Protein AF-A0A392NFQ3-F1 (afdb_monomer_lite)

Secondary structure (DSSP, 8-state):
--HHHHHHHHHH-TTTS-HHHHHHHHHHHTT-SSPPTTHHHHHHHHHHH-GGGHHHHHHHHHHHHHTTGGGSHHHHHHHHHHHHHTTTTTHHHHTTS-HHHHHHHHHHTGGGHHHHHHHHTS--

Foldseek 3Di:
DDPVVVVVVVVVPCPQPDLVVLLVVLVVQLPDVVRDLCSLVSLVVSCVSPVVCLLSVLVSLLSCLVVVVVVPVSSVVSSLVSLVVSPPSSLVSLVSHDPVVNVVSCVVPVVVVVVSVVVVPDDD

pLDDT: mean 84.99, std 15.44, range [44.69, 97.75]

Structure (mmCIF, N/CA/C/O backbone):
data_AF-A0A392NFQ3-F1
#
_entry.id   AF-A0A392NFQ3-F1
#
loop_
_atom_site.group_PDB
_atom_site.id
_atom_site.type_symbol
_atom_site.label_atom_id
_atom_site.label_alt_id
_atom_site.label_comp_id
_atom_site.label_asym_id
_atom_site.label_entity_id
_atom_site.label_seq_id
_atom_site.pdbx_PDB_ins_code
_atom_site.Cartn_x
_atom_site.Cartn_y
_atom_site.Cartn_z
_atom_site.occupancy
_atom_site.B_iso_or_equiv
_atom_site.auth_seq_id
_atom_site.auth_comp_id
_atom_site.auth_asym_id
_atom_site.auth_atom_id
_atom_site.pdbx_PDB_model_num
ATOM 1 N N . MET A 1 1 ? 10.495 4.505 31.535 1.00 45.62 1 MET A N 1
ATOM 2 C CA . MET A 1 1 ? 9.088 4.459 31.093 1.00 45.62 1 MET A CA 1
ATOM 3 C C . MET A 1 1 ? 9.109 4.291 29.583 1.00 45.62 1 MET A C 1
ATOM 5 O O . MET A 1 1 ? 9.560 5.188 28.882 1.00 45.62 1 MET A O 1
ATOM 9 N N . GLN A 1 2 ? 8.872 3.067 29.118 1.00 44.69 2 GLN A N 1
ATOM 10 C CA . GLN A 1 2 ? 9.163 2.651 27.747 1.00 44.69 2 GLN A CA 1
ATOM 11 C C . GLN A 1 2 ? 8.115 3.238 26.795 1.00 44.69 2 GLN A C 1
ATOM 13 O O . GLN A 1 2 ? 6.923 3.204 27.077 1.00 44.69 2 GLN A O 1
ATOM 18 N N . VAL A 1 3 ? 8.561 3.755 25.647 1.00 52.38 3 VAL A N 1
ATOM 19 C CA . VAL A 1 3 ? 7.716 4.323 24.572 1.00 52.38 3 VAL A CA 1
ATOM 20 C C . VAL A 1 3 ? 6.603 3.352 24.123 1.00 52.38 3 VAL A C 1
ATOM 22 O O . VAL A 1 3 ? 5.583 3.762 23.571 1.00 52.38 3 VAL A O 1
ATOM 25 N N . THR A 1 4 ? 6.771 2.063 24.414 1.00 50.59 4 THR A N 1
ATOM 26 C CA . THR A 1 4 ? 5.818 0.980 24.168 1.00 50.59 4 THR A CA 1
ATOM 27 C C . THR A 1 4 ? 4.519 1.101 24.976 1.00 50.59 4 THR A C 1
ATOM 29 O O . THR A 1 4 ? 3.451 0.857 24.420 1.00 50.59 4 THR A O 1
ATOM 32 N N . ASP A 1 5 ? 4.574 1.540 26.237 1.00 52.62 5 ASP A N 1
ATOM 33 C CA . ASP A 1 5 ? 3.386 1.595 27.111 1.00 52.62 5 ASP A CA 1
ATOM 34 C C . ASP A 1 5 ? 2.455 2.751 26.733 1.00 52.62 5 ASP A C 1
ATOM 36 O O . ASP A 1 5 ? 1.233 2.615 26.753 1.00 52.62 5 ASP A O 1
ATOM 40 N N . ALA A 1 6 ? 3.031 3.869 26.284 1.00 51.81 6 ALA A N 1
ATOM 41 C CA . ALA A 1 6 ? 2.269 5.004 25.775 1.00 51.81 6 ALA A CA 1
ATOM 42 C C . A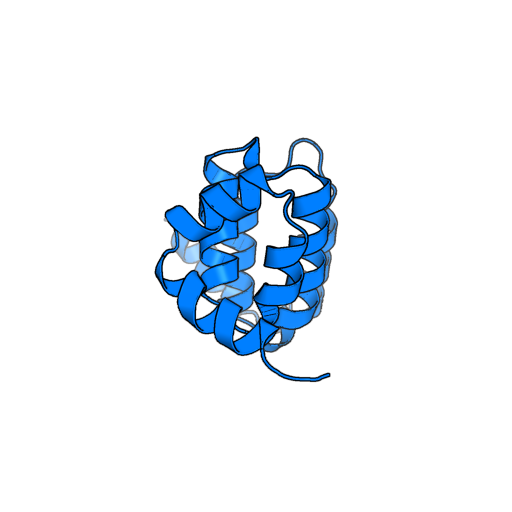LA A 1 6 ? 1.548 4.668 24.457 1.00 51.81 6 ALA A C 1
ATOM 44 O O . ALA A 1 6 ? 0.425 5.113 24.238 1.00 51.81 6 ALA A O 1
ATOM 45 N N . CYS A 1 7 ? 2.160 3.846 23.591 1.00 52.59 7 CYS A N 1
ATOM 46 C CA . CYS A 1 7 ? 1.482 3.354 22.390 1.00 52.59 7 CYS A CA 1
ATOM 47 C C . CYS A 1 7 ? 0.295 2.454 22.753 1.00 52.59 7 CYS A C 1
ATOM 49 O O . CYS A 1 7 ? -0.776 2.625 22.180 1.00 52.59 7 CYS A O 1
ATOM 51 N N . ASN A 1 8 ? 0.456 1.547 23.720 1.00 53.03 8 ASN A N 1
ATOM 52 C CA . ASN A 1 8 ? -0.610 0.629 24.128 1.00 53.03 8 ASN A CA 1
ATOM 53 C C . ASN A 1 8 ? -1.792 1.361 24.788 1.00 53.03 8 ASN A C 1
ATOM 55 O O . ASN A 1 8 ? -2.935 1.102 24.418 1.00 53.03 8 ASN A O 1
ATOM 59 N N . ALA A 1 9 ? -1.534 2.349 25.652 1.00 54.19 9 ALA A N 1
ATOM 60 C CA . ALA A 1 9 ? -2.586 3.177 26.254 1.00 54.19 9 ALA A CA 1
ATOM 61 C C . ALA A 1 9 ? -3.368 4.011 25.215 1.00 54.19 9 ALA A C 1
ATOM 63 O O . ALA A 1 9 ? -4.580 4.188 25.335 1.00 54.19 9 ALA A O 1
ATOM 64 N N . CYS A 1 10 ? -2.707 4.478 24.148 1.00 51.44 10 CYS A N 1
ATOM 65 C CA . CYS A 1 10 ? -3.380 5.158 23.035 1.00 51.44 10 CYS A CA 1
ATOM 66 C C . CYS A 1 10 ? -4.307 4.222 22.238 1.00 51.44 10 CYS A C 1
ATOM 68 O O . CYS A 1 10 ? -5.345 4.668 21.750 1.00 51.44 10 CYS A O 1
ATOM 70 N N . PHE A 1 11 ? -3.971 2.933 22.121 1.00 52.09 11 PHE A N 1
ATOM 71 C CA . PHE A 1 11 ? -4.815 1.943 21.439 1.00 52.09 11 PHE A CA 1
ATOM 72 C C . PHE A 1 11 ? -6.038 1.506 22.265 1.00 52.09 11 PHE A C 1
ATOM 74 O O . PHE A 1 11 ? -7.023 1.043 21.687 1.00 52.09 11 PHE A O 1
ATOM 81 N N . GLU A 1 12 ? -6.023 1.689 23.588 1.00 55.75 12 GLU A N 1
ATOM 82 C CA . GLU A 1 12 ? -7.168 1.394 24.464 1.00 55.75 12 GLU A CA 1
ATOM 83 C C . GLU A 1 12 ? -8.271 2.472 24.399 1.00 55.75 12 GLU A C 1
ATOM 85 O O . GLU A 1 12 ? -9.439 2.187 24.676 1.00 55.75 12 GLU A O 1
ATOM 90 N N . GLN A 1 13 ? -7.963 3.687 23.926 1.00 50.16 13 GLN A N 1
ATOM 91 C CA . GLN A 1 13 ? -8.954 4.746 23.698 1.00 50.16 13 GLN A CA 1
ATOM 92 C C . GLN A 1 13 ? -9.674 4.592 22.346 1.00 50.16 13 GLN A C 1
ATOM 94 O O . GLN A 1 13 ? -9.456 5.343 21.390 1.00 50.16 13 GLN A O 1
ATOM 99 N N . ARG A 1 14 ? -10.627 3.654 22.290 1.00 51.16 14 ARG A N 1
ATOM 100 C CA . ARG A 1 14 ? -11.520 3.410 21.134 1.00 51.16 14 ARG A CA 1
ATOM 101 C C . ARG A 1 14 ? -12.420 4.593 20.717 1.00 51.16 14 ARG A C 1
ATOM 103 O O . ARG A 1 14 ? -13.142 4.462 19.735 1.00 51.16 14 ARG A O 1
ATOM 110 N N . GLN A 1 15 ? -12.388 5.731 21.416 1.00 48.75 15 GLN A N 1
ATOM 111 C CA . GLN A 1 15 ? -13.119 6.948 21.025 1.00 48.75 15 GLN A CA 1
ATOM 112 C C . GLN A 1 15 ? -12.266 7.973 20.250 1.00 48.75 15 GLN A C 1
ATOM 114 O O . GLN A 1 15 ? -12.836 8.832 19.585 1.00 48.75 15 GLN A O 1
ATOM 119 N N . THR A 1 16 ? -10.930 7.861 20.259 1.00 51.03 16 THR A N 1
ATOM 120 C CA . THR A 1 16 ? -10.031 8.847 19.613 1.00 51.03 16 THR A CA 1
ATOM 121 C C . THR A 1 16 ? -9.279 8.262 18.412 1.00 51.03 16 THR A C 1
ATOM 123 O O . THR A 1 16 ? -9.068 8.953 17.420 1.00 51.03 16 THR A O 1
ATOM 126 N N . PHE A 1 17 ? -8.923 6.972 18.444 1.00 56.09 17 PHE A N 1
ATOM 127 C CA . PHE A 1 17 ? -8.322 6.254 17.310 1.00 56.09 17 PHE A CA 1
ATOM 128 C C . PHE A 1 17 ? -9.380 5.467 16.542 1.00 56.09 17 PHE A C 1
ATOM 130 O O . PHE A 1 17 ? -9.333 4.242 16.427 1.00 56.09 17 PHE A O 1
ATOM 137 N N . THR A 1 18 ? -10.374 6.191 16.037 1.00 74.81 18 THR A N 1
ATOM 138 C CA . THR A 1 18 ? -11.387 5.601 15.169 1.00 74.81 18 THR A CA 1
ATOM 139 C C . THR A 1 18 ? -10.775 5.236 13.818 1.00 74.81 18 THR A C 1
ATOM 141 O O . THR A 1 18 ? -9.751 5.785 13.390 1.00 74.81 18 THR A O 1
ATOM 144 N N . GLN A 1 19 ? -11.444 4.325 13.114 1.00 80.12 19 GLN A N 1
ATOM 145 C CA . GLN A 1 19 ? -11.154 3.998 11.720 1.00 80.12 19 GLN A CA 1
ATOM 146 C C . GLN A 1 19 ? -10.976 5.265 10.856 1.00 80.12 19 GLN A C 1
ATOM 148 O O . GLN A 1 19 ? -10.077 5.332 10.018 1.00 80.12 19 GLN A O 1
ATOM 153 N N . GLU A 1 20 ? -11.797 6.288 11.099 1.00 83.56 20 GLU A N 1
ATOM 154 C CA . GLU A 1 20 ? -11.798 7.561 10.374 1.00 83.56 20 GLU A CA 1
ATOM 155 C C . GLU A 1 20 ? -10.548 8.400 10.646 1.00 83.56 20 GLU A C 1
ATOM 157 O O . GLU A 1 20 ? -9.939 8.927 9.711 1.00 83.56 20 GLU A O 1
ATOM 162 N N . VAL A 1 21 ? -10.125 8.503 11.912 1.00 86.25 21 VAL A N 1
ATOM 163 C CA . VAL A 1 21 ? -8.911 9.242 12.282 1.00 86.25 21 VAL A CA 1
ATOM 164 C C . VAL A 1 21 ? -7.690 8.587 11.648 1.00 86.25 21 VAL A C 1
ATOM 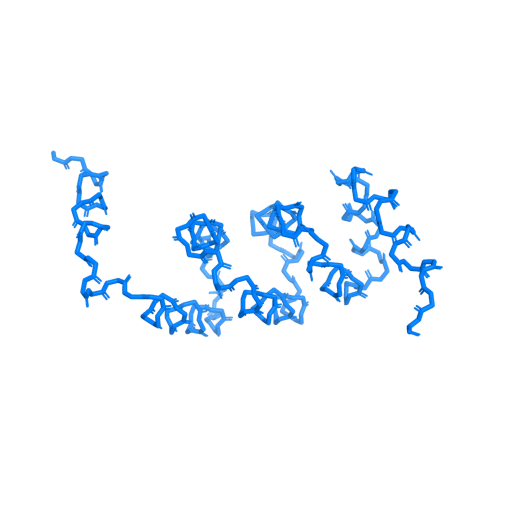166 O O . VAL A 1 21 ? -6.871 9.276 11.036 1.00 86.25 21 VAL A O 1
ATOM 169 N N . LEU A 1 22 ? -7.593 7.257 11.707 1.00 86.69 22 LEU A N 1
ATOM 170 C CA . LEU A 1 22 ? -6.488 6.533 11.085 1.00 86.69 22 LEU A CA 1
ATOM 171 C C . LEU A 1 22 ? -6.488 6.685 9.559 1.00 86.69 22 LEU A C 1
ATOM 173 O O . LEU A 1 22 ? -5.435 6.944 8.973 1.00 86.69 22 LEU A O 1
ATOM 177 N N . ALA A 1 23 ? -7.655 6.596 8.916 1.00 90.38 23 ALA A N 1
ATOM 178 C CA . ALA A 1 23 ? -7.783 6.828 7.480 1.00 90.38 23 ALA A CA 1
ATOM 179 C C . ALA A 1 23 ? -7.338 8.248 7.093 1.00 90.38 23 ALA A C 1
ATOM 181 O O . ALA A 1 23 ? -6.587 8.429 6.131 1.00 90.38 23 ALA A O 1
ATOM 182 N N . LYS A 1 24 ? -7.730 9.261 7.874 1.00 91.44 24 LYS A N 1
ATOM 183 C CA . LYS A 1 24 ? -7.320 10.655 7.665 1.00 91.44 24 LYS A CA 1
ATOM 184 C C . LYS A 1 24 ? -5.808 10.832 7.806 1.00 91.44 24 LYS A C 1
ATOM 186 O O . LYS A 1 24 ? -5.192 11.440 6.931 1.00 91.44 24 LYS A O 1
ATOM 191 N N . VAL A 1 25 ? -5.201 10.264 8.848 1.00 91.69 25 VAL A N 1
ATOM 192 C CA . VAL A 1 25 ? -3.746 10.324 9.062 1.00 91.69 25 VAL A CA 1
ATOM 193 C C . VAL A 1 25 ? -2.999 9.639 7.915 1.00 91.69 25 VAL A C 1
ATOM 195 O O . VAL A 1 25 ? -2.086 10.231 7.343 1.00 91.69 25 VAL A O 1
ATOM 198 N N . LEU A 1 26 ? -3.409 8.436 7.504 1.00 95.00 26 LEU A N 1
ATOM 199 C CA . LEU A 1 26 ? -2.796 7.729 6.371 1.00 95.00 26 LEU A CA 1
ATOM 200 C C . LEU A 1 26 ? -2.902 8.529 5.062 1.00 95.00 26 LEU A C 1
ATOM 202 O O . LEU A 1 26 ? -1.928 8.606 4.312 1.00 95.00 26 LEU A O 1
ATOM 206 N N . ASN A 1 27 ? -4.049 9.171 4.819 1.00 94.50 27 ASN A N 1
ATOM 207 C CA . ASN A 1 27 ? -4.266 10.049 3.666 1.00 94.50 27 ASN A CA 1
ATOM 208 C C . ASN A 1 27 ? -3.352 11.276 3.650 1.00 94.50 27 ASN A C 1
ATOM 210 O O . ASN A 1 27 ? -2.932 11.701 2.575 1.00 94.50 27 ASN A O 1
ATOM 214 N N . GLN A 1 28 ? -3.065 11.854 4.814 1.00 93.69 28 GLN A N 1
ATOM 215 C CA . GLN A 1 28 ? -2.161 12.996 4.929 1.00 93.69 28 GLN A CA 1
ATOM 216 C C . GLN A 1 28 ? -0.701 12.566 4.773 1.00 93.69 28 GLN A C 1
ATOM 218 O O . GLN A 1 28 ? 0.058 13.196 4.041 1.00 93.69 28 GLN A O 1
ATOM 223 N N . LEU A 1 29 ? -0.306 11.469 5.423 1.00 93.56 29 LEU A N 1
ATOM 224 C CA . LEU A 1 29 ? 1.074 10.984 5.400 1.00 93.56 29 LEU A CA 1
ATOM 225 C C . LEU A 1 29 ? 1.519 10.547 3.999 1.00 93.56 29 LEU A C 1
ATOM 227 O O . LEU A 1 29 ? 2.663 10.802 3.631 1.00 93.56 29 LEU A O 1
ATOM 231 N N . VAL A 1 30 ? 0.636 9.935 3.199 1.00 96.00 30 VAL A N 1
ATOM 232 C CA . VAL A 1 30 ? 0.979 9.523 1.824 1.00 96.00 30 VAL A CA 1
ATOM 233 C C . VAL A 1 30 ? 1.247 10.715 0.892 1.00 96.00 30 VAL A C 1
ATOM 235 O O . VAL A 1 30 ? 1.907 10.559 -0.139 1.00 96.00 30 VAL A O 1
ATOM 238 N N . GLU A 1 31 ? 0.769 11.915 1.243 1.00 93.06 31 GLU A N 1
ATOM 239 C CA . GLU A 1 31 ? 1.046 13.131 0.474 1.00 93.06 31 GLU A CA 1
ATOM 240 C C . GLU A 1 31 ? 2.359 13.821 0.827 1.00 93.06 31 GLU A C 1
ATOM 242 O O . GLU A 1 31 ? 2.840 14.635 0.041 1.00 93.06 31 GLU A O 1
ATOM 247 N N . GLN A 1 32 ? 2.993 13.459 1.941 1.00 92.50 32 GLN A N 1
ATOM 248 C CA . GLN A 1 32 ? 4.258 14.068 2.338 1.00 92.50 32 GLN A CA 1
ATOM 249 C C . GLN A 1 32 ? 5.399 13.719 1.375 1.00 92.50 32 GLN A C 1
ATOM 251 O O . GLN A 1 32 ? 5.490 12.608 0.841 1.00 92.50 32 GLN A O 1
ATOM 256 N N . ILE A 1 33 ? 6.294 14.690 1.175 1.00 87.06 33 ILE A N 1
ATOM 257 C CA . ILE A 1 33 ? 7.514 14.554 0.381 1.00 87.06 33 ILE A CA 1
ATOM 258 C C . ILE A 1 33 ? 8.679 15.065 1.245 1.00 87.06 33 ILE A C 1
ATOM 260 O O . ILE A 1 33 ? 8.709 16.256 1.553 1.00 87.06 33 ILE A O 1
ATOM 264 N N . PRO A 1 34 ? 9.635 14.204 1.642 1.00 87.50 34 PRO A N 1
ATOM 265 C CA . PRO A 1 34 ? 9.708 12.769 1.351 1.00 87.50 34 PRO A CA 1
ATOM 266 C C . PRO A 1 34 ? 8.653 11.949 2.117 1.00 87.50 34 PRO A C 1
ATOM 268 O O . PRO A 1 34 ? 8.216 12.338 3.198 1.00 87.50 34 PRO A O 1
ATOM 271 N N . LEU A 1 35 ? 8.275 10.782 1.577 1.00 92.06 35 LEU A N 1
ATOM 272 C CA . LEU A 1 35 ? 7.361 9.862 2.262 1.00 92.06 35 LEU A CA 1
ATOM 273 C C . LEU A 1 35 ? 7.982 9.399 3.601 1.00 92.06 35 LEU A C 1
ATOM 275 O O . LEU A 1 35 ? 9.139 8.961 3.602 1.00 92.06 35 LEU A O 1
ATOM 279 N N . PRO A 1 36 ? 7.245 9.424 4.728 1.00 93.50 36 PRO A N 1
ATOM 280 C CA . PRO A 1 36 ? 7.787 9.049 6.030 1.00 93.50 36 PRO A CA 1
ATOM 281 C C . PRO A 1 36 ? 8.285 7.603 6.063 1.00 93.50 36 PRO A C 1
ATOM 283 O O . PRO A 1 36 ? 7.592 6.681 5.637 1.00 93.50 36 PRO A O 1
ATOM 286 N N . LEU A 1 37 ? 9.464 7.375 6.648 1.00 90.81 37 LEU A N 1
ATOM 287 C CA . LEU A 1 37 ? 10.116 6.058 6.651 1.00 90.81 37 LEU A CA 1
ATOM 288 C C . LEU A 1 37 ? 9.258 4.942 7.279 1.00 90.81 37 LEU A C 1
ATOM 290 O O . LEU A 1 37 ? 9.321 3.789 6.853 1.00 90.81 37 LEU A O 1
ATOM 294 N N . LEU A 1 38 ? 8.466 5.278 8.297 1.00 92.50 38 LEU A N 1
ATOM 295 C CA . LEU A 1 38 ? 7.630 4.326 9.032 1.00 92.50 38 LEU A CA 1
ATOM 296 C C . LEU A 1 38 ? 6.249 4.117 8.400 1.00 92.50 38 LEU A C 1
ATOM 298 O O . LEU A 1 38 ? 5.490 3.287 8.894 1.00 92.50 38 LEU A O 1
ATOM 302 N N . PHE A 1 39 ? 5.938 4.808 7.298 1.00 95.50 39 PHE A N 1
ATOM 303 C CA . PHE A 1 39 ? 4.603 4.825 6.702 1.00 95.50 39 PHE A CA 1
ATOM 304 C C . PHE A 1 39 ? 4.041 3.420 6.458 1.00 95.50 39 PHE A C 1
ATOM 306 O O . PHE A 1 39 ? 2.939 3.100 6.894 1.00 95.50 39 PHE A O 1
ATOM 313 N N . MET A 1 40 ? 4.827 2.529 5.845 1.00 96.94 40 MET A N 1
ATOM 314 C CA . MET A 1 40 ? 4.361 1.165 5.581 1.00 96.94 40 MET A CA 1
ATOM 315 C C . MET A 1 40 ? 4.127 0.342 6.849 1.00 96.94 40 MET A C 1
ATOM 317 O O . MET A 1 40 ? 3.270 -0.537 6.850 1.00 96.94 40 MET A O 1
ATOM 321 N N . ARG A 1 41 ? 4.857 0.616 7.938 1.00 94.00 41 ARG A N 1
ATOM 322 C CA . ARG A 1 41 ? 4.607 -0.042 9.226 1.00 94.00 41 ARG A CA 1
ATOM 323 C C . ARG A 1 41 ? 3.248 0.382 9.776 1.00 94.00 41 ARG A C 1
ATOM 325 O O . ARG A 1 41 ? 2.491 -0.484 10.201 1.00 94.00 41 ARG A O 1
ATOM 332 N N . THR A 1 42 ? 2.918 1.668 9.677 1.00 94.12 42 THR A N 1
ATOM 333 C CA . THR A 1 42 ? 1.602 2.201 10.049 1.00 94.12 42 THR A CA 1
ATOM 334 C C . THR A 1 42 ? 0.489 1.590 9.200 1.00 94.12 42 THR A C 1
ATOM 336 O O . THR A 1 42 ? -0.517 1.160 9.751 1.00 94.12 42 THR A O 1
ATOM 339 N N . VAL A 1 43 ? 0.681 1.464 7.881 1.00 95.81 43 VAL A N 1
ATOM 340 C CA . VAL A 1 43 ? -0.290 0.803 6.985 1.00 95.81 43 VAL A CA 1
ATOM 341 C C . VAL A 1 43 ? -0.530 -0.655 7.396 1.00 95.81 43 VAL A C 1
ATOM 343 O O . VAL A 1 43 ? -1.673 -1.084 7.506 1.00 95.81 43 VAL A O 1
ATOM 346 N N . LEU A 1 44 ? 0.533 -1.415 7.674 1.00 94.44 44 LEU A N 1
ATOM 347 C CA . LEU A 1 44 ? 0.418 -2.813 8.108 1.00 94.44 44 LEU A CA 1
ATOM 348 C C . LEU A 1 44 ? -0.313 -2.947 9.453 1.00 94.44 44 LEU A C 1
ATOM 350 O O . LEU A 1 44 ? -1.125 -3.853 9.622 1.00 94.44 44 LEU A O 1
ATOM 354 N N . GLN A 1 45 ? -0.043 -2.044 10.398 1.00 91.94 45 GLN A N 1
ATOM 355 C CA . GLN A 1 45 ? -0.744 -2.004 11.684 1.00 91.94 45 GLN A CA 1
ATOM 356 C C . GLN A 1 45 ? -2.221 -1.630 11.513 1.00 91.94 45 GLN A C 1
ATOM 358 O O . GLN A 1 45 ? -3.072 -2.233 12.159 1.00 91.94 45 GLN A O 1
ATOM 363 N N . ALA A 1 46 ? -2.532 -0.694 10.611 1.00 91.25 46 ALA A N 1
ATOM 364 C CA . ALA A 1 46 ? -3.899 -0.282 10.313 1.00 91.25 46 ALA A CA 1
ATOM 365 C C . ALA A 1 46 ? -4.752 -1.439 9.784 1.00 91.25 46 ALA A C 1
ATOM 367 O O . ALA A 1 46 ? -5.868 -1.621 10.255 1.00 91.25 46 ALA A O 1
ATOM 368 N N . ILE A 1 47 ? -4.210 -2.255 8.872 1.00 91.38 47 ILE A N 1
ATOM 369 C CA . ILE A 1 47 ? -4.898 -3.453 8.360 1.00 91.38 47 ILE A CA 1
ATOM 370 C C . ILE A 1 47 ? -5.185 -4.439 9.494 1.00 91.38 47 ILE A C 1
ATOM 372 O O . ILE A 1 47 ? -6.291 -4.961 9.587 1.00 91.38 47 ILE A O 1
ATOM 376 N N . GLY A 1 48 ? -4.191 -4.695 10.353 1.00 89.44 48 GLY A N 1
ATOM 377 C CA . GLY A 1 48 ? -4.334 -5.642 11.460 1.00 89.44 48 GLY A CA 1
ATOM 378 C C . GLY A 1 48 ? -5.337 -5.189 12.524 1.00 89.44 48 GLY A C 1
ATOM 379 O O . GLY A 1 48 ? -6.024 -6.023 13.102 1.00 89.44 48 GLY A O 1
ATOM 380 N N . ALA A 1 49 ? -5.433 -3.880 12.767 1.00 88.75 49 ALA A N 1
ATOM 381 C CA . ALA A 1 49 ? -6.366 -3.310 13.736 1.00 88.75 49 ALA A CA 1
ATOM 382 C C . ALA A 1 49 ? -7.783 -3.124 13.165 1.00 88.75 49 ALA A C 1
ATOM 384 O O . ALA A 1 49 ? -8.761 -3.312 13.884 1.00 88.75 49 ALA A O 1
ATOM 385 N N . PHE A 1 50 ? -7.897 -2.767 11.882 1.00 89.31 50 PHE A N 1
ATOM 386 C CA . PHE A 1 50 ? -9.159 -2.405 11.235 1.00 89.31 50 PHE A CA 1
ATOM 387 C C . PHE A 1 50 ? -9.253 -3.014 9.824 1.00 89.31 50 PHE A C 1
ATOM 389 O O . PHE A 1 50 ? -8.979 -2.333 8.832 1.00 89.31 50 PHE A O 1
ATOM 396 N N . PRO A 1 51 ? -9.687 -4.283 9.695 1.00 88.94 51 PRO A N 1
ATOM 397 C CA . PRO A 1 51 ? -9.837 -4.947 8.396 1.00 88.94 51 PRO A CA 1
ATOM 398 C C . PRO A 1 51 ? -10.782 -4.221 7.424 1.00 88.94 51 PRO A C 1
ATOM 400 O O . PRO A 1 51 ? -10.617 -4.309 6.211 1.00 88.94 51 PRO A O 1
ATOM 403 N N . THR A 1 52 ? -11.731 -3.438 7.940 1.00 90.56 52 THR A N 1
ATOM 404 C CA . THR A 1 52 ? -12.633 -2.576 7.157 1.00 90.56 52 THR A CA 1
ATOM 405 C C . THR A 1 52 ? -11.912 -1.471 6.372 1.00 90.56 52 THR A C 1
ATOM 407 O O . THR A 1 52 ? -12.517 -0.854 5.500 1.00 90.56 52 THR A O 1
ATOM 410 N N . LEU A 1 53 ? -10.626 -1.206 6.643 1.00 91.88 53 LEU A N 1
ATOM 411 C CA . LEU A 1 53 ? 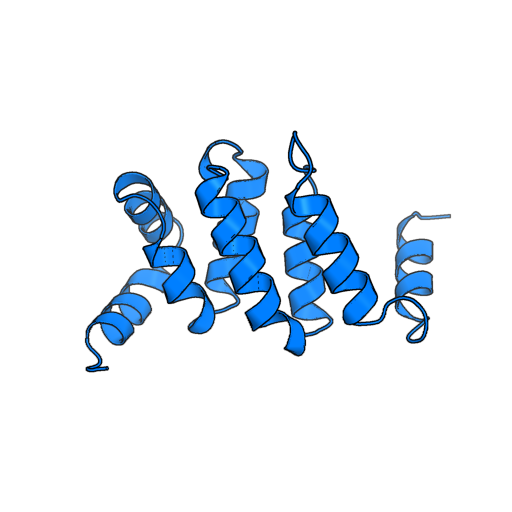-9.813 -0.239 5.898 1.00 91.88 53 LEU A CA 1
ATOM 412 C C . LEU A 1 53 ? -9.110 -0.823 4.672 1.00 91.88 53 LEU A C 1
ATOM 414 O O . LEU A 1 53 ? -8.426 -0.070 3.982 1.00 91.88 53 LEU A O 1
ATOM 418 N N . VAL A 1 54 ? -9.230 -2.121 4.385 1.00 93.88 54 VAL A N 1
ATOM 419 C CA . VAL A 1 54 ? -8.479 -2.756 3.288 1.00 93.88 54 VAL A CA 1
ATOM 420 C C . VAL A 1 54 ? -8.708 -2.043 1.951 1.00 93.88 54 VAL A C 1
ATOM 422 O O . VAL A 1 54 ? -7.727 -1.679 1.304 1.00 93.88 54 VAL A O 1
ATOM 425 N N . ASP A 1 55 ? -9.955 -1.740 1.582 1.00 93.75 55 ASP A N 1
ATOM 426 C CA . ASP A 1 55 ? -10.268 -1.061 0.314 1.00 93.75 55 ASP A CA 1
ATOM 427 C C . ASP A 1 55 ? -9.700 0.362 0.258 1.00 93.75 55 ASP A C 1
ATOM 429 O O . ASP A 1 55 ? -9.080 0.770 -0.727 1.00 93.75 55 ASP A O 1
ATOM 433 N N . PHE A 1 56 ? -9.823 1.107 1.360 1.00 94.94 56 PHE A N 1
ATOM 434 C CA . PHE A 1 56 ? -9.196 2.420 1.498 1.00 94.94 56 PHE A CA 1
ATOM 435 C C . PHE A 1 56 ? -7.672 2.333 1.312 1.00 94.94 56 PHE A C 1
ATOM 437 O O . PHE A 1 56 ? -7.062 3.137 0.599 1.00 94.94 56 PHE A O 1
ATOM 444 N N . ILE A 1 57 ? -7.051 1.322 1.917 1.00 96.56 57 ILE A N 1
ATOM 445 C CA . ILE A 1 57 ? -5.615 1.089 1.827 1.00 96.56 57 ILE A CA 1
ATOM 446 C C . ILE A 1 57 ? -5.210 0.695 0.407 1.00 96.56 57 ILE A C 1
ATOM 448 O O . ILE A 1 57 ? -4.154 1.141 -0.034 1.00 96.56 57 ILE A O 1
ATOM 452 N N . MET A 1 58 ? -6.030 -0.030 -0.359 1.00 97.31 58 MET A N 1
ATOM 453 C CA . MET A 1 58 ? -5.736 -0.284 -1.776 1.00 97.31 58 MET A CA 1
ATOM 454 C C . MET A 1 58 ? -5.592 1.027 -2.563 1.00 97.31 58 MET A C 1
ATOM 456 O O . MET A 1 58 ? -4.646 1.176 -3.340 1.00 97.31 58 MET A O 1
ATOM 460 N N . GLY A 1 59 ? -6.436 2.027 -2.284 1.00 97.31 59 GLY A N 1
ATOM 461 C CA . GLY A 1 59 ? -6.300 3.374 -2.849 1.00 97.31 59 GLY A CA 1
ATOM 462 C C . GLY A 1 59 ? -4.995 4.080 -2.449 1.00 97.31 59 GLY A C 1
ATOM 463 O O . GLY A 1 59 ? -4.353 4.743 -3.271 1.00 97.31 59 GLY A O 1
ATOM 464 N N . ILE A 1 60 ? -4.547 3.902 -1.203 1.00 97.62 60 ILE A N 1
ATOM 465 C CA . ILE A 1 60 ? -3.246 4.397 -0.725 1.00 97.62 60 ILE A CA 1
ATOM 466 C C . ILE A 1 60 ? -2.090 3.698 -1.454 1.00 97.62 60 ILE A C 1
ATOM 468 O O . ILE A 1 60 ? -1.175 4.367 -1.939 1.00 97.62 60 ILE A O 1
ATOM 472 N N . LEU A 1 61 ? -2.122 2.369 -1.569 1.00 97.75 61 LEU A N 1
ATOM 473 C CA . LEU A 1 61 ? -1.079 1.601 -2.247 1.00 97.75 61 LEU A CA 1
ATOM 474 C C . LEU A 1 61 ? -0.992 1.970 -3.738 1.00 97.75 61 LEU A C 1
ATOM 476 O O . LEU A 1 61 ? 0.110 2.151 -4.253 1.00 97.75 61 LEU A O 1
ATOM 480 N N . ALA A 1 62 ? -2.123 2.189 -4.414 1.00 97.44 62 ALA A N 1
ATOM 481 C CA . ALA A 1 62 ? -2.150 2.680 -5.794 1.00 97.44 62 ALA A CA 1
ATOM 482 C C . ALA A 1 62 ? -1.461 4.054 -5.947 1.00 97.44 62 ALA A C 1
ATOM 484 O O . ALA A 1 62 ? -0.701 4.284 -6.891 1.00 97.44 62 ALA A O 1
ATOM 485 N N . ARG A 1 63 ? -1.642 4.977 -4.990 1.00 97.38 63 ARG A N 1
ATOM 486 C CA . ARG A 1 63 ? -0.912 6.265 -4.971 1.00 97.38 63 ARG A CA 1
ATOM 487 C C . ARG A 1 63 ? 0.592 6.066 -4.784 1.00 97.38 63 ARG A C 1
ATOM 489 O O . ARG A 1 63 ? 1.380 6.754 -5.429 1.00 97.38 63 ARG A O 1
ATOM 496 N N . LEU A 1 64 ? 1.003 5.104 -3.959 1.00 97.38 64 LEU A N 1
ATOM 497 C CA . LEU A 1 64 ? 2.417 4.772 -3.761 1.00 97.38 64 LEU A CA 1
ATOM 498 C C . LEU A 1 64 ? 3.089 4.220 -5.025 1.00 97.38 64 LEU A C 1
ATOM 500 O O . LEU A 1 64 ? 4.262 4.519 -5.262 1.00 97.38 64 LEU A O 1
ATOM 504 N N . VAL A 1 65 ? 2.356 3.476 -5.859 1.00 97.38 65 VAL A N 1
ATOM 505 C CA . VAL A 1 65 ? 2.834 3.054 -7.187 1.00 97.38 65 VAL A CA 1
ATOM 506 C C . VAL A 1 65 ? 3.158 4.279 -8.046 1.00 97.38 65 VAL A C 1
ATOM 508 O O . VAL A 1 65 ? 4.269 4.384 -8.563 1.00 97.38 65 VAL A O 1
ATOM 511 N N . LYS A 1 66 ? 2.249 5.263 -8.117 1.00 95.81 66 LYS A N 1
ATOM 512 C CA . LYS A 1 66 ? 2.478 6.524 -8.855 1.00 95.81 66 LYS A CA 1
ATOM 513 C C . LYS A 1 66 ? 3.670 7.318 -8.307 1.00 95.81 66 LYS A C 1
ATOM 515 O O . LYS A 1 66 ? 4.406 7.926 -9.077 1.00 95.81 66 LYS A O 1
ATOM 520 N N . LYS A 1 67 ? 3.903 7.267 -6.990 1.00 95.69 67 LYS A N 1
ATOM 521 C CA . LYS A 1 67 ? 5.070 7.878 -6.322 1.00 95.69 67 LYS A CA 1
ATOM 522 C C . LYS A 1 67 ? 6.355 7.038 -6.421 1.00 95.69 67 LYS A C 1
ATOM 524 O O . LYS A 1 67 ? 7.351 7.376 -5.788 1.00 95.69 67 LYS A O 1
ATOM 529 N N . GLN A 1 68 ? 6.362 5.970 -7.222 1.00 96.25 68 GLN A N 1
ATOM 530 C CA . GLN A 1 68 ? 7.529 5.124 -7.483 1.00 96.25 68 GLN A CA 1
ATOM 531 C C . GLN A 1 68 ? 8.163 4.560 -6.204 1.00 96.25 68 GLN A C 1
ATOM 533 O O . GLN A 1 68 ? 9.382 4.597 -6.025 1.00 96.25 68 GLN A O 1
ATOM 538 N N . ILE A 1 69 ? 7.333 4.018 -5.306 1.00 96.38 69 ILE A N 1
ATOM 539 C CA . ILE A 1 69 ? 7.749 3.496 -3.991 1.00 96.38 69 ILE A CA 1
ATOM 540 C C . ILE A 1 69 ? 8.943 2.521 -4.040 1.00 96.38 69 ILE A C 1
ATOM 542 O O . ILE A 1 69 ? 9.720 2.449 -3.089 1.00 96.38 69 ILE A O 1
ATOM 546 N N . TRP A 1 70 ? 9.147 1.816 -5.156 1.00 96.38 70 TRP A N 1
ATOM 547 C CA . TRP A 1 70 ? 10.294 0.926 -5.379 1.00 96.38 70 TRP A CA 1
ATOM 548 C C . TRP A 1 70 ? 11.659 1.626 -5.321 1.00 96.38 70 TRP A C 1
ATOM 550 O O . TRP A 1 70 ? 12.664 0.963 -5.074 1.00 96.38 70 TRP A O 1
ATOM 560 N N . LYS A 1 71 ? 11.721 2.953 -5.489 1.00 95.19 71 LYS A N 1
ATOM 561 C 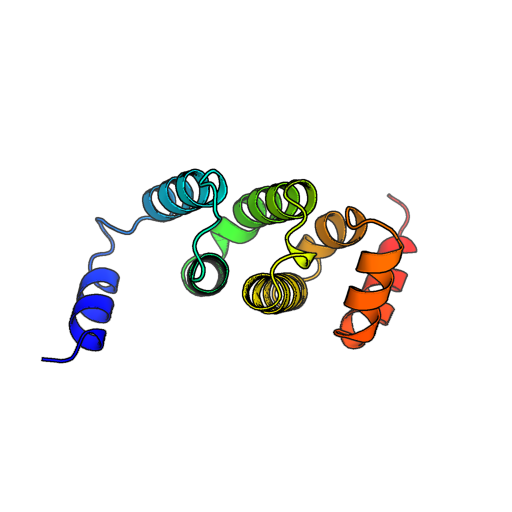CA . LYS A 1 71 ? 12.949 3.745 -5.301 1.00 95.19 71 LYS A CA 1
ATOM 562 C C . LYS A 1 71 ? 13.400 3.832 -3.839 1.00 95.19 71 LYS A C 1
ATOM 564 O O . LYS A 1 71 ? 14.527 4.240 -3.577 1.00 95.19 71 LYS A O 1
ATOM 569 N N . TYR A 1 72 ? 12.553 3.429 -2.890 1.00 95.25 72 TYR A N 1
ATOM 570 C CA . TYR A 1 72 ? 12.812 3.507 -1.454 1.00 95.25 72 TYR A CA 1
ATOM 571 C C . TYR A 1 72 ? 12.840 2.096 -0.842 1.00 95.25 72 TYR A C 1
ATOM 573 O O . TYR A 1 72 ? 11.794 1.589 -0.432 1.00 95.25 72 TYR A O 1
ATOM 581 N N . PRO A 1 73 ? 14.011 1.438 -0.715 1.00 93.00 73 PRO A N 1
ATOM 582 C CA . PRO A 1 73 ? 14.094 0.006 -0.403 1.00 93.00 73 PRO A CA 1
ATOM 583 C C . PRO A 1 73 ? 13.347 -0.426 0.865 1.00 93.00 73 PRO A C 1
ATOM 585 O O . PRO A 1 73 ? 12.673 -1.454 0.869 1.00 93.00 73 PRO A O 1
ATOM 588 N N . LYS A 1 74 ? 13.419 0.373 1.937 1.00 92.38 74 LYS A N 1
ATOM 589 C CA . LYS A 1 74 ? 12.740 0.074 3.211 1.00 92.38 74 LYS A CA 1
ATOM 590 C C . LYS A 1 74 ? 11.213 0.127 3.080 1.00 92.38 74 LYS A C 1
ATOM 592 O O . LYS A 1 74 ? 10.519 -0.738 3.608 1.00 92.38 74 LYS A O 1
ATOM 597 N N . LEU A 1 75 ? 10.697 1.109 2.343 1.00 96.19 75 LEU A N 1
ATOM 598 C CA . LEU A 1 75 ? 9.266 1.251 2.073 1.00 96.19 75 LEU A CA 1
ATOM 599 C C . LEU A 1 75 ? 8.793 0.181 1.085 1.00 96.19 75 LEU A C 1
ATOM 601 O O . LEU A 1 75 ? 7.739 -0.412 1.283 1.00 96.19 75 LEU A O 1
ATOM 605 N N . TRP A 1 76 ? 9.610 -0.144 0.083 1.00 96.38 76 TRP A N 1
ATOM 606 C CA . TRP A 1 76 ? 9.311 -1.185 -0.893 1.00 96.38 76 TRP A CA 1
ATOM 607 C C . TRP A 1 76 ? 9.086 -2.557 -0.252 1.00 96.38 76 TRP A C 1
ATOM 609 O O . TRP A 1 76 ? 8.117 -3.238 -0.575 1.00 96.38 76 TRP A O 1
ATOM 619 N N . VAL A 1 77 ? 9.921 -2.945 0.717 1.00 95.19 77 VAL A N 1
ATOM 620 C CA . VAL A 1 77 ? 9.733 -4.203 1.461 1.00 95.19 77 VAL A CA 1
ATOM 621 C C . VAL A 1 77 ? 8.390 -4.219 2.199 1.00 95.19 77 VAL A C 1
ATOM 623 O O . VAL A 1 77 ? 7.669 -5.215 2.152 1.00 95.19 77 VAL A O 1
ATOM 626 N N . GLY A 1 78 ? 8.025 -3.110 2.848 1.00 96.19 78 GLY A N 1
ATOM 627 C CA . GLY A 1 78 ? 6.735 -2.986 3.525 1.00 96.19 78 GLY A CA 1
ATOM 628 C C . GLY A 1 78 ? 5.551 -3.049 2.557 1.00 96.19 78 GLY A C 1
ATOM 629 O O . GLY A 1 78 ? 4.560 -3.713 2.849 1.00 96.19 78 GLY A O 1
ATOM 630 N N . PHE A 1 79 ? 5.667 -2.402 1.396 1.00 97.25 79 PHE A N 1
ATOM 631 C CA . PHE A 1 79 ? 4.659 -2.417 0.334 1.00 97.25 79 PHE A CA 1
ATOM 632 C C . PHE A 1 79 ? 4.398 -3.834 -0.177 1.00 97.25 79 PHE A C 1
ATOM 634 O O . PHE A 1 79 ? 3.259 -4.293 -0.179 1.00 97.25 79 PHE A O 1
ATOM 641 N N . LEU A 1 80 ? 5.465 -4.561 -0.508 1.00 96.06 80 LEU A N 1
ATOM 642 C CA . LEU A 1 80 ? 5.411 -5.957 -0.935 1.00 96.06 80 LEU A CA 1
ATOM 643 C C . LEU A 1 80 ? 4.749 -6.866 0.112 1.00 96.06 80 LEU A C 1
ATOM 645 O O . LEU A 1 80 ? 3.866 -7.659 -0.219 1.00 96.06 80 LEU A O 1
ATOM 649 N N . LYS A 1 81 ? 5.107 -6.702 1.392 1.00 95.25 81 LYS A N 1
ATOM 650 C CA . LYS A 1 81 ? 4.461 -7.428 2.495 1.00 95.25 81 LYS A CA 1
ATOM 651 C C . LYS A 1 81 ? 2.966 -7.110 2.590 1.00 95.25 81 LYS A C 1
ATOM 653 O O . LYS A 1 81 ? 2.166 -8.014 2.811 1.00 95.25 81 LYS A O 1
ATOM 658 N N . CYS A 1 82 ? 2.588 -5.847 2.404 1.00 95.69 82 CYS A N 1
ATOM 659 C CA . CYS A 1 82 ? 1.194 -5.414 2.429 1.00 95.69 82 CYS A CA 1
ATOM 660 C C . CYS A 1 82 ? 0.378 -6.071 1.306 1.00 95.69 82 CYS A C 1
ATOM 662 O O . CYS A 1 82 ? -0.663 -6.666 1.586 1.00 95.69 82 CYS A O 1
ATOM 664 N N . LEU A 1 83 ? 0.891 -6.067 0.067 1.00 95.25 83 LEU A N 1
ATOM 665 C CA . LEU A 1 83 ? 0.244 -6.747 -1.062 1.00 95.25 83 LEU A CA 1
ATOM 666 C C . LEU A 1 83 ? 0.059 -8.244 -0.788 1.00 95.25 83 LEU A C 1
ATOM 668 O O . LEU A 1 83 ? -0.989 -8.809 -1.084 1.00 95.25 83 LEU A O 1
ATOM 672 N N . GLN A 1 84 ? 1.054 -8.898 -0.186 1.00 92.75 84 GLN A N 1
ATOM 673 C CA . GLN A 1 84 ? 0.952 -10.317 0.146 1.00 92.75 84 GLN A CA 1
ATOM 674 C C . GLN A 1 84 ? -0.127 -10.614 1.198 1.00 92.75 84 GLN A C 1
ATOM 676 O O . GLN A 1 84 ? -0.776 -11.653 1.109 1.00 92.75 84 GLN A O 1
ATOM 681 N N . LEU A 1 85 ? -0.296 -9.742 2.193 1.00 92.62 85 LEU A N 1
ATOM 682 C CA . LEU A 1 85 ? -1.258 -9.935 3.283 1.00 92.62 85 LEU A CA 1
ATOM 683 C C . LEU A 1 85 ? -2.703 -9.639 2.876 1.00 92.62 85 LEU A C 1
ATOM 685 O O . LEU A 1 85 ? -3.622 -10.139 3.508 1.00 92.62 85 LEU A O 1
ATOM 689 N N . THR A 1 86 ? -2.897 -8.833 1.834 1.00 93.38 86 THR A N 1
ATOM 690 C CA . THR A 1 86 ? -4.211 -8.3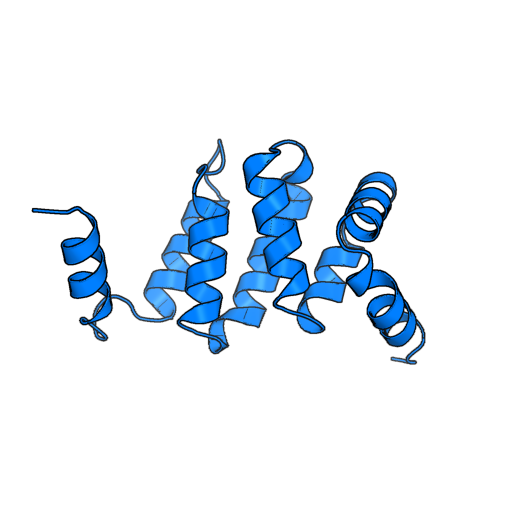32 1.397 1.00 93.38 86 THR A CA 1
ATOM 691 C C . THR A 1 86 ? -4.658 -8.955 0.077 1.00 93.38 86 THR A C 1
ATOM 693 O O . THR A 1 86 ? -5.367 -8.337 -0.710 1.00 93.38 86 THR A O 1
ATOM 696 N N . LYS A 1 87 ? -4.212 -10.182 -0.208 1.00 90.81 87 LYS A N 1
ATOM 697 C CA . LYS A 1 87 ? -4.731 -10.943 -1.349 1.00 90.81 87 LYS A CA 1
ATOM 698 C C . LYS A 1 87 ? -6.170 -11.393 -1.056 1.00 90.81 87 LYS A C 1
ATOM 700 O O . LYS A 1 87 ? -6.426 -11.814 0.072 1.00 90.81 87 LYS A O 1
ATOM 705 N N . PRO A 1 88 ? -7.051 -11.442 -2.069 1.00 92.31 88 PRO A N 1
ATOM 706 C CA . PRO A 1 88 ? -6.809 -11.091 -3.475 1.00 92.31 88 PRO A CA 1
ATOM 707 C C . PRO A 1 88 ? -6.946 -9.591 -3.796 1.00 92.31 88 PRO A C 1
ATOM 709 O O . PRO A 1 88 ? -6.581 -9.181 -4.893 1.00 92.31 88 PRO A O 1
ATOM 712 N N . GLN A 1 89 ? -7.422 -8.765 -2.859 1.00 93.12 89 GLN A N 1
ATOM 713 C CA . GLN A 1 89 ? -7.735 -7.340 -3.068 1.00 93.12 89 GLN A CA 1
ATOM 714 C C . GLN A 1 89 ? -6.551 -6.543 -3.640 1.00 93.12 89 GLN A C 1
ATOM 716 O O . GLN A 1 89 ? -6.721 -5.614 -4.428 1.00 93.12 89 GLN A O 1
ATOM 721 N N . SER A 1 90 ? -5.331 -6.937 -3.287 1.00 94.50 90 SER A N 1
ATOM 722 C CA . SER A 1 90 ? -4.096 -6.305 -3.735 1.00 94.50 90 SER A CA 1
ATOM 723 C C . SER A 1 90 ? -3.702 -6.565 -5.190 1.00 94.50 90 SER A C 1
ATOM 725 O O . SER A 1 90 ? -2.804 -5.882 -5.688 1.00 94.50 90 SER A O 1
ATOM 727 N N . PHE A 1 91 ? -4.332 -7.509 -5.898 1.00 93.50 91 PHE A N 1
ATOM 728 C CA . PHE A 1 91 ? -3.939 -7.853 -7.270 1.00 93.50 91 PHE A CA 1
ATOM 729 C C . PHE A 1 91 ? -4.110 -6.685 -8.237 1.00 93.50 91 PHE A C 1
ATOM 731 O O . PHE A 1 91 ? -3.190 -6.403 -9.003 1.00 93.50 91 PHE A O 1
ATOM 738 N N . GLY A 1 92 ? -5.205 -5.928 -8.129 1.00 93.88 92 GLY A N 1
ATOM 739 C CA . GLY A 1 92 ? -5.408 -4.732 -8.949 1.00 93.88 92 GLY A CA 1
ATOM 740 C C . GLY A 1 92 ? -4.316 -3.674 -8.750 1.00 93.88 92 GLY A C 1
ATOM 741 O O . GLY A 1 92 ? -3.950 -2.979 -9.692 1.00 93.88 92 GLY A O 1
ATOM 742 N N . VAL A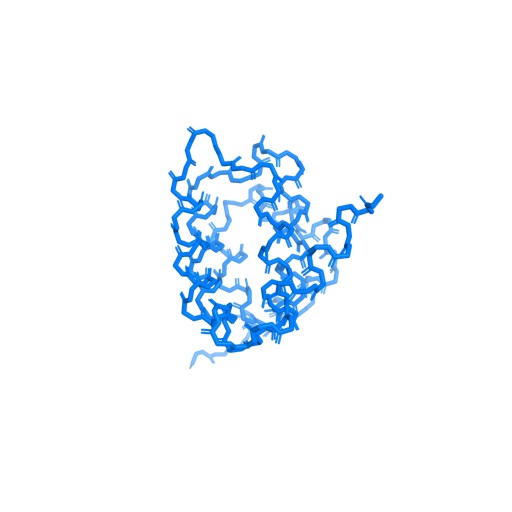 1 93 ? -3.741 -3.568 -7.547 1.00 96.50 93 VAL A N 1
ATOM 743 C CA . VAL A 1 93 ? -2.605 -2.669 -7.276 1.00 96.50 93 VAL A CA 1
ATOM 744 C C . VAL A 1 93 ? -1.294 -3.259 -7.791 1.00 96.50 93 VAL A C 1
ATOM 746 O O . VAL A 1 93 ? -0.474 -2.538 -8.354 1.00 96.50 93 VAL A O 1
ATOM 749 N N . LEU A 1 94 ? -1.087 -4.566 -7.617 1.00 94.12 94 LEU A N 1
ATOM 750 C CA . LEU A 1 94 ? 0.093 -5.265 -8.120 1.00 94.12 94 LEU A CA 1
ATOM 751 C C . LEU A 1 94 ? 0.224 -5.099 -9.643 1.00 94.12 94 LEU A C 1
ATOM 753 O O . LEU A 1 94 ? 1.318 -4.814 -10.122 1.00 94.12 94 LEU A O 1
ATOM 757 N N . LEU A 1 95 ? -0.887 -5.190 -10.381 1.00 94.00 95 LEU A N 1
ATOM 758 C CA . LEU A 1 95 ? -0.935 -5.016 -11.838 1.00 94.00 95 LEU A CA 1
ATOM 759 C C . LEU A 1 95 ? -0.699 -3.569 -12.308 1.00 94.00 95 LEU A C 1
ATOM 761 O O . LEU A 1 95 ? -0.420 -3.354 -13.482 1.00 94.00 95 LEU A O 1
ATOM 765 N N . GLN A 1 96 ? -0.762 -2.576 -11.415 1.00 95.88 96 GLN A N 1
ATOM 766 C CA . GLN A 1 96 ? -0.416 -1.185 -11.746 1.00 95.88 96 GLN A CA 1
ATOM 767 C C . GLN A 1 96 ? 1.097 -0.929 -11.742 1.00 95.88 96 GLN A C 1
ATOM 769 O O . GLN A 1 96 ? 1.540 0.137 -12.178 1.00 95.88 96 GLN A O 1
ATOM 774 N N . LEU A 1 97 ? 1.905 -1.858 -11.218 1.00 96.62 97 LEU A N 1
ATOM 775 C CA . LEU A 1 97 ? 3.359 -1.733 -11.268 1.00 96.62 97 LEU A CA 1
ATOM 776 C C . LEU A 1 97 ? 3.844 -1.782 -12.724 1.00 96.62 97 LEU A C 1
ATOM 778 O O . LEU A 1 97 ? 3.354 -2.604 -13.499 1.00 96.62 97 LEU A O 1
ATOM 782 N N . PRO A 1 98 ? 4.855 -0.978 -13.101 1.00 96.12 98 PRO A N 1
ATOM 783 C CA . PRO A 1 98 ? 5.452 -1.125 -14.417 1.00 96.12 98 PRO A CA 1
ATOM 784 C C . PRO A 1 98 ? 6.106 -2.514 -14.566 1.00 96.12 98 PRO A C 1
ATOM 786 O O . PRO A 1 98 ? 6.547 -3.091 -13.563 1.00 96.12 98 PRO A O 1
ATOM 789 N N . PRO A 1 99 ? 6.228 -3.044 -15.800 1.00 93.56 99 PRO A N 1
ATOM 790 C CA . PRO A 1 99 ? 6.678 -4.416 -16.045 1.00 93.56 99 PRO A CA 1
ATOM 791 C C . PRO A 1 99 ? 7.953 -4.846 -15.292 1.00 93.56 99 PRO A C 1
ATOM 793 O O . PRO A 1 99 ? 7.912 -5.894 -14.643 1.00 93.56 99 PRO A O 1
ATOM 796 N N . PRO A 1 100 ? 9.053 -4.058 -15.261 1.00 94.56 100 PRO A N 1
ATOM 797 C CA . PRO A 1 100 ? 10.256 -4.490 -14.550 1.00 94.56 100 PRO A CA 1
ATOM 798 C C . PRO A 1 100 ? 10.056 -4.563 -13.028 1.00 94.56 100 PRO A C 1
ATOM 800 O O . PRO A 1 100 ? 10.637 -5.415 -12.360 1.00 94.56 100 PRO A O 1
ATOM 803 N N . GLN A 1 101 ? 9.220 -3.700 -12.444 1.00 95.50 101 GLN A N 1
ATOM 804 C CA . GLN A 1 101 ? 8.929 -3.747 -11.009 1.00 95.50 101 GLN A CA 1
ATOM 805 C C . GLN A 1 101 ? 7.960 -4.871 -10.659 1.00 95.50 101 GLN A C 1
ATOM 807 O O . GLN A 1 101 ? 8.103 -5.469 -9.591 1.00 95.50 101 GLN A O 1
ATOM 812 N N . LEU A 1 102 ? 7.006 -5.171 -11.542 1.00 93.06 102 LEU A N 1
ATOM 813 C CA . LEU A 1 102 ? 6.113 -6.312 -11.387 1.00 93.06 102 LEU A CA 1
ATOM 814 C C . LEU A 1 102 ? 6.910 -7.620 -11.366 1.00 93.06 102 LEU A C 1
ATOM 816 O O . LEU A 1 102 ? 6.732 -8.430 -10.458 1.00 93.06 102 LEU A O 1
ATOM 820 N N . GLU A 1 103 ? 7.848 -7.799 -12.296 1.00 91.31 103 GLU A N 1
ATOM 821 C CA . GLU A 1 103 ? 8.716 -8.978 -12.329 1.00 91.31 103 GLU A CA 1
ATOM 822 C C . GLU A 1 103 ? 9.529 -9.124 -11.032 1.00 91.31 103 GLU A C 1
ATOM 824 O O . GLU A 1 103 ? 9.533 -10.186 -10.400 1.00 91.31 103 GLU A O 1
ATOM 829 N N . VAL A 1 104 ? 10.149 -8.035 -10.564 1.00 91.38 104 VAL A N 1
ATOM 830 C CA . VAL A 1 104 ? 10.879 -8.016 -9.286 1.00 91.38 104 VAL A CA 1
ATOM 831 C C . VAL A 1 104 ? 9.960 -8.351 -8.106 1.00 91.38 104 VAL A C 1
ATOM 833 O O . VAL A 1 104 ? 10.363 -9.099 -7.211 1.00 91.38 104 VAL A O 1
ATOM 836 N N . ALA A 1 105 ? 8.733 -7.823 -8.083 1.00 91.62 105 ALA A N 1
ATOM 837 C CA . ALA A 1 105 ? 7.753 -8.111 -7.039 1.00 91.62 105 ALA A CA 1
ATOM 838 C C . ALA A 1 105 ? 7.370 -9.598 -7.023 1.00 91.62 105 ALA A C 1
ATOM 840 O O . ALA A 1 105 ? 7.390 -10.224 -5.963 1.00 91.62 105 ALA A O 1
ATOM 841 N N . LEU A 1 106 ? 7.094 -10.181 -8.192 1.00 88.62 106 LEU A N 1
ATOM 842 C CA . LEU A 1 106 ? 6.741 -11.593 -8.337 1.00 88.62 106 LEU A CA 1
ATOM 843 C C . LEU A 1 106 ? 7.904 -12.527 -7.994 1.00 88.62 106 LEU A C 1
ATOM 845 O O . LEU A 1 106 ? 7.681 -13.598 -7.435 1.00 88.62 106 LEU A O 1
ATOM 849 N N . ASN A 1 107 ? 9.145 -12.136 -8.285 1.00 87.81 107 ASN A N 1
ATOM 850 C CA . ASN A 1 107 ? 10.323 -12.917 -7.906 1.00 87.81 107 ASN A CA 1
ATOM 851 C C . ASN A 1 107 ? 10.591 -12.864 -6.396 1.00 87.81 107 ASN A C 1
ATOM 853 O O . ASN A 1 107 ? 10.967 -13.874 -5.806 1.00 87.81 107 ASN A O 1
ATOM 857 N N . ARG A 1 108 ? 10.343 -11.721 -5.745 1.00 84.81 108 ARG A N 1
ATOM 858 C CA . ARG A 1 108 ? 10.474 -11.588 -4.283 1.00 84.81 108 ARG A CA 1
ATOM 859 C C . ARG A 1 108 ? 9.330 -12.237 -3.513 1.00 84.81 108 ARG A C 1
ATOM 861 O O . ARG A 1 108 ? 9.537 -12.693 -2.394 1.00 84.81 108 ARG A O 1
ATOM 868 N N . ILE A 1 109 ? 8.137 -12.279 -4.096 1.00 82.38 109 ILE A N 1
ATOM 869 C CA . ILE A 1 109 ? 6.953 -12.898 -3.505 1.00 82.38 109 ILE A CA 1
ATOM 870 C C . ILE A 1 109 ? 6.481 -14.013 -4.441 1.00 82.38 109 ILE A C 1
ATOM 872 O O . ILE A 1 109 ? 5.406 -13.934 -5.028 1.00 82.38 109 ILE A O 1
ATOM 876 N N . ALA A 1 110 ? 7.271 -15.080 -4.584 1.00 77.25 110 ALA A N 1
ATOM 877 C CA . ALA A 1 110 ? 6.943 -16.185 -5.494 1.00 77.25 110 ALA A CA 1
ATOM 878 C C . ALA A 1 110 ? 5.538 -16.779 -5.244 1.00 77.25 110 ALA A C 1
ATOM 880 O O . ALA A 1 110 ? 4.846 -17.170 -6.181 1.00 77.25 110 ALA A O 1
ATOM 881 N N . VAL A 1 111 ? 5.062 -16.731 -3.993 1.00 77.19 111 VAL A N 1
ATOM 882 C CA . VAL A 1 111 ? 3.707 -17.137 -3.575 1.00 77.19 111 VAL A CA 1
ATOM 883 C C . VAL A 1 111 ? 2.575 -16.259 -4.148 1.00 77.19 111 VAL A C 1
ATOM 885 O O . VAL A 1 111 ? 1.399 -16.534 -3.929 1.00 77.19 111 VAL A O 1
ATOM 888 N N . LEU A 1 112 ? 2.878 -15.156 -4.840 1.00 73.44 112 LEU A N 1
ATOM 889 C CA . LEU A 1 112 ? 1.890 -14.365 -5.584 1.00 73.44 112 LEU A CA 1
ATOM 890 C C . LEU A 1 112 ? 1.641 -14.887 -7.000 1.00 73.44 112 LEU A C 1
ATOM 892 O O . LEU A 1 112 ? 0.568 -14.620 -7.529 1.00 73.44 112 LEU A O 1
ATOM 896 N N . LYS A 1 113 ? 2.573 -15.643 -7.598 1.00 77.88 113 LYS A N 1
ATOM 897 C CA . LYS A 1 113 ? 2.496 -16.028 -9.017 1.00 77.88 113 LYS A CA 1
ATOM 898 C C . LYS A 1 113 ? 1.262 -16.881 -9.325 1.00 77.88 113 LYS A C 1
ATOM 900 O O . LYS A 1 113 ? 0.449 -16.487 -10.151 1.00 77.88 113 LYS A O 1
ATOM 905 N N . ALA A 1 114 ? 1.090 -18.011 -8.637 1.00 79.94 114 ALA A N 1
ATOM 906 C CA . ALA A 1 114 ? -0.032 -18.917 -8.905 1.00 79.94 114 ALA A CA 1
ATOM 907 C C . ALA A 1 114 ? -1.415 -18.273 -8.644 1.00 79.94 114 ALA A C 1
ATOM 909 O O . ALA A 1 114 ? -2.269 -18.356 -9.526 1.00 79.94 114 ALA A O 1
ATOM 910 N N . PRO A 1 115 ? -1.641 -17.561 -7.519 1.00 79.12 115 PRO A N 1
ATOM 911 C CA . PRO A 1 115 ? -2.904 -16.854 -7.295 1.00 79.12 115 PRO A CA 1
ATOM 912 C C . PRO A 1 115 ? -3.194 -15.747 -8.315 1.00 79.12 115 PRO A C 1
ATOM 914 O O . PRO A 1 115 ? -4.345 -15.561 -8.696 1.00 79.12 115 PRO A O 1
ATOM 917 N N . LEU A 1 116 ? -2.166 -15.024 -8.774 1.00 78.50 116 LEU A N 1
ATOM 918 C CA . LEU A 1 116 ? -2.338 -13.968 -9.772 1.00 78.50 116 LEU A CA 1
ATOM 919 C C . LEU A 1 116 ? -2.731 -14.540 -11.139 1.00 78.50 116 LEU A C 1
ATOM 921 O O . LEU A 1 116 ? -3.608 -13.988 -11.793 1.00 78.50 116 LEU A O 1
ATOM 925 N N . ILE A 1 117 ? -2.118 -15.655 -11.549 1.00 80.06 117 ILE A N 1
ATOM 926 C CA . ILE A 1 117 ? -2.476 -16.358 -12.791 1.00 80.06 117 ILE A CA 1
ATOM 927 C C . ILE A 1 117 ? -3.930 -16.830 -12.730 1.00 80.06 117 ILE A C 1
ATOM 929 O O . ILE A 1 117 ? -4.675 -16.628 -13.686 1.00 80.06 117 ILE A O 1
ATOM 933 N N . ALA A 1 118 ? -4.344 -17.414 -11.601 1.00 80.06 118 ALA A N 1
ATOM 934 C CA . ALA A 1 118 ? -5.725 -17.841 -11.405 1.00 80.06 118 ALA A CA 1
ATOM 935 C C . ALA A 1 118 ? -6.702 -16.662 -11.531 1.00 80.06 118 ALA A C 1
ATOM 937 O O . ALA A 1 118 ? -7.693 -16.786 -12.239 1.00 80.06 118 ALA A O 1
ATOM 938 N N . HIS A 1 119 ? -6.388 -15.513 -10.923 1.00 78.50 119 HIS A N 1
ATOM 939 C CA . HIS A 1 119 ? -7.208 -14.303 -11.022 1.00 78.50 119 HIS A CA 1
ATOM 940 C C . HIS A 1 119 ? -7.284 -13.748 -12.452 1.00 78.50 119 HIS A C 1
ATOM 942 O O . HIS A 1 119 ? -8.371 -13.443 -12.921 1.00 78.50 119 HIS A O 1
ATOM 948 N N . ALA A 1 120 ? -6.159 -13.683 -13.171 1.00 77.12 120 ALA A N 1
ATOM 949 C CA . ALA A 1 120 ? -6.119 -13.213 -14.560 1.00 77.12 120 ALA A CA 1
ATOM 950 C C . ALA A 1 120 ? -6.823 -14.156 -15.555 1.00 77.12 120 ALA A C 1
ATOM 952 O O . ALA A 1 120 ? -7.100 -13.759 -16.682 1.00 77.12 120 ALA A O 1
ATOM 953 N N . SER A 1 121 ? -7.073 -15.406 -15.157 1.00 74.94 121 SER A N 1
ATOM 954 C CA . SER A 1 121 ? -7.758 -16.410 -15.979 1.00 74.94 121 SER A CA 1
ATOM 955 C C . SER A 1 121 ? -9.271 -16.452 -15.735 1.00 74.94 121 SER A C 1
ATOM 957 O O . SER A 1 121 ? -9.963 -17.197 -16.428 1.00 74.94 121 SER A O 1
ATOM 959 N N . GLN A 1 122 ? -9.794 -15.711 -14.750 1.00 70.06 122 GLN A N 1
ATOM 960 C CA . GLN A 1 122 ? -11.239 -15.615 -14.548 1.00 70.06 122 GLN A CA 1
ATOM 961 C C . GLN A 1 122 ? -11.829 -14.609 -15.550 1.00 70.06 122 GLN A C 1
ATOM 963 O O . GLN A 1 122 ? -11.281 -13.516 -15.680 1.00 70.06 122 GLN A O 1
ATOM 968 N N . PRO A 1 123 ? -12.906 -14.962 -16.274 1.00 52.50 123 PRO A N 1
ATOM 969 C CA . PRO A 1 123 ? -13.652 -13.988 -17.062 1.00 52.50 123 PRO A CA 1
ATOM 970 C C . PRO A 1 123 ? -14.339 -12.984 -16.121 1.00 52.50 123 PRO A C 1
ATOM 972 O O . PRO A 1 123 ? -14.846 -13.397 -15.075 1.00 52.50 123 PRO A O 1
ATOM 975 N N . ASP A 1 124 ? -14.306 -11.700 -16.495 1.00 54.16 124 ASP A N 1
ATOM 976 C CA . ASP A 1 124 ? -15.013 -10.600 -15.815 1.00 54.16 124 ASP A CA 1
ATOM 977 C C . ASP A 1 124 ? -16.528 -10.854 -15.698 1.00 54.16 124 ASP A C 1
ATOM 979 O O . ASP A 1 124 ? -17.127 -11.381 -16.669 1.00 54.16 124 ASP A O 1
#

Radius of gyration: 15.73 Å; chains: 1; bounding box: 29×34×48 Å

Organism: NCBI:txid97028

InterPro domains:
  IPR022075 Symplekin C-terminal [PF12295] (2-108)

Sequence (124 aa):
MQVTDACNACFEQRQTFTQEVLAKVLNQLVEQIPLPLLFMRTVLQAIGAFPTLVDFIMGILARLVKKQIWKYPKLWVGFLKCLQLTKPQSFGVLLQLPPPQLEVALNRIAVLKAPLIAHASQPD